Protein AF-W1XSB2-F1 (afdb_monomer)

Radius of gyration: 13.19 Å; Cα contacts (8 Å, |Δi|>4): 137; chains: 1; bounding box: 30×33×30 Å

Structure (mmCIF, N/CA/C/O backbone):
data_AF-W1XSB2-F1
#
_entry.id   AF-W1XSB2-F1
#
loop_
_atom_site.group_PDB
_atom_site.id
_atom_site.type_symbol
_atom_site.label_atom_id
_atom_site.label_alt_id
_atom_site.label_comp_id
_atom_site.label_asym_id
_atom_site.label_entity_id
_atom_site.label_seq_id
_atom_site.pdbx_PDB_ins_code
_atom_site.Cartn_x
_atom_site.Cartn_y
_atom_site.Cartn_z
_atom_site.occupancy
_atom_site.B_iso_or_equiv
_atom_site.auth_seq_id
_atom_site.auth_comp_id
_atom_site.auth_asym_id
_atom_site.auth_atom_id
_atom_site.pdbx_PDB_model_num
ATOM 1 N N . HIS A 1 1 ? -3.138 -6.391 -9.476 1.00 92.19 1 HIS A N 1
ATOM 2 C CA . HIS A 1 1 ? -3.387 -7.376 -8.398 1.00 92.19 1 HIS A CA 1
ATOM 3 C C . HIS A 1 1 ? -4.804 -7.172 -7.897 1.00 92.19 1 HIS A C 1
ATOM 5 O O . HIS A 1 1 ? -5.297 -6.056 -8.013 1.00 92.19 1 HIS A O 1
ATOM 11 N N . MET A 1 2 ? -5.439 -8.203 -7.344 1.00 97.44 2 MET A N 1
ATOM 12 C CA . MET A 1 2 ? -6.733 -8.069 -6.667 1.00 97.44 2 MET A CA 1
ATOM 13 C C . MET A 1 2 ? -6.532 -8.361 -5.184 1.00 97.44 2 MET A C 1
ATOM 15 O O . MET A 1 2 ? -6.034 -9.433 -4.835 1.00 97.44 2 MET A O 1
ATOM 19 N N . VAL A 1 3 ? -6.866 -7.402 -4.325 1.00 98.56 3 VAL A N 1
ATOM 20 C CA . VAL A 1 3 ? -6.684 -7.506 -2.876 1.00 98.56 3 VAL A CA 1
ATOM 21 C C . VAL A 1 3 ? -8.038 -7.426 -2.190 1.00 98.56 3 VAL A C 1
ATOM 23 O O . VAL A 1 3 ? -8.835 -6.554 -2.506 1.00 98.56 3 VAL A O 1
ATOM 26 N N . MET A 1 4 ? -8.285 -8.319 -1.236 1.00 98.56 4 MET A N 1
ATOM 27 C CA . MET A 1 4 ? -9.440 -8.243 -0.344 1.00 98.56 4 MET A CA 1
ATOM 28 C C . MET A 1 4 ? -8.952 -8.140 1.094 1.00 98.56 4 MET A C 1
ATOM 30 O O . MET A 1 4 ? -8.183 -8.998 1.543 1.00 98.56 4 MET A O 1
ATOM 34 N N . ILE A 1 5 ? -9.398 -7.123 1.827 1.00 98.62 5 ILE A N 1
ATOM 35 C CA . ILE A 1 5 ? -9.096 -7.025 3.254 1.00 98.62 5 ILE A CA 1
ATOM 36 C C . ILE A 1 5 ? -9.919 -8.077 3.990 1.00 98.62 5 ILE A C 1
ATOM 38 O O . ILE A 1 5 ? -11.145 -8.105 3.933 1.00 98.62 5 ILE A O 1
ATOM 42 N N . PHE A 1 6 ? -9.221 -8.969 4.679 1.00 97.94 6 PHE A N 1
ATOM 43 C CA . PHE A 1 6 ? -9.798 -10.113 5.375 1.00 97.94 6 PHE A CA 1
ATOM 44 C C . PHE A 1 6 ? -9.861 -9.902 6.892 1.00 97.94 6 PHE A C 1
ATOM 46 O O . PHE A 1 6 ? -10.645 -10.559 7.574 1.00 97.94 6 PHE A O 1
ATOM 53 N N . ARG A 1 7 ? -9.025 -9.012 7.442 1.00 98.12 7 ARG A N 1
ATOM 54 C CA . ARG A 1 7 ? -8.976 -8.748 8.880 1.00 98.12 7 ARG A CA 1
ATOM 55 C C . ARG A 1 7 ? -8.505 -7.333 9.195 1.00 98.12 7 ARG A C 1
ATOM 57 O O . ARG A 1 7 ? -7.468 -6.905 8.691 1.00 98.12 7 ARG A O 1
ATOM 64 N N . GLY A 1 8 ? -9.201 -6.708 10.140 1.00 98.06 8 GLY A N 1
ATOM 65 C CA . GLY A 1 8 ? -8.837 -5.431 10.743 1.00 98.06 8 GLY A CA 1
ATOM 66 C C . GLY A 1 8 ? -8.985 -4.262 9.774 1.00 98.06 8 GLY A C 1
ATOM 67 O O . GLY A 1 8 ? -9.869 -4.292 8.910 1.00 98.06 8 GLY A O 1
ATOM 68 N N . LYS A 1 9 ? -8.154 -3.232 9.955 1.00 98.31 9 LYS A N 1
ATOM 69 C CA . LYS A 1 9 ? -8.225 -1.957 9.230 1.00 98.31 9 LYS A CA 1
ATOM 70 C C . LYS A 1 9 ? -6.882 -1.237 9.177 1.00 98.31 9 LYS A C 1
ATOM 72 O O . LYS A 1 9 ? -6.003 -1.453 10.010 1.00 98.31 9 LYS A O 1
ATOM 77 N N . GLY A 1 10 ? -6.744 -0.342 8.212 1.00 98.19 10 GLY A N 1
ATOM 78 C CA . GLY A 1 10 ? -5.529 0.427 7.992 1.00 98.19 10 GLY A CA 1
ATOM 79 C C . GLY A 1 10 ? -5.701 1.409 6.848 1.00 98.19 10 GLY A C 1
ATOM 80 O O . GLY A 1 10 ? -6.798 1.912 6.610 1.00 98.19 10 GLY A O 1
ATOM 81 N N . GLN A 1 11 ? -4.612 1.661 6.135 1.00 98.44 11 GLN A N 1
ATOM 82 C CA . GLN A 1 11 ? -4.609 2.497 4.943 1.00 98.44 11 GLN A CA 1
ATOM 83 C C . GLN A 1 11 ? -3.835 1.845 3.806 1.00 98.44 11 GLN A C 1
ATOM 85 O O . GLN A 1 11 ? -2.883 1.090 4.034 1.00 98.44 11 GLN A O 1
ATOM 90 N N . VAL A 1 12 ? -4.215 2.184 2.578 1.00 98.31 12 VAL A N 1
ATOM 91 C CA . VAL A 1 12 ? -3.467 1.858 1.364 1.00 98.31 12 VAL A CA 1
ATOM 92 C C . VAL A 1 12 ? -3.105 3.137 0.618 1.00 98.31 12 VAL A C 1
ATOM 94 O O . VAL A 1 12 ? -3.965 3.973 0.355 1.00 98.31 12 VAL A O 1
ATOM 97 N N . LEU A 1 13 ? -1.828 3.280 0.270 1.00 98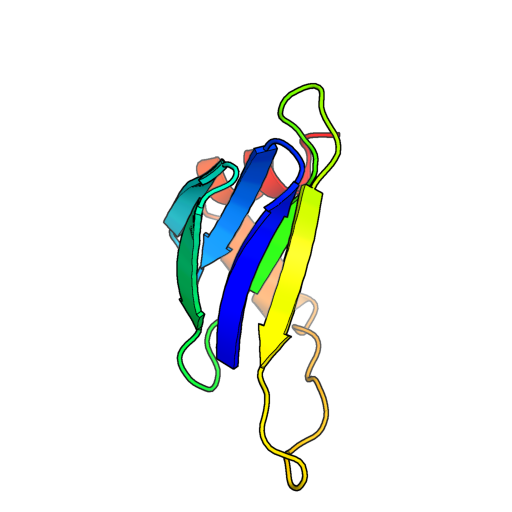.19 13 LEU A N 1
ATOM 98 C CA . LEU A 1 13 ? -1.381 4.181 -0.788 1.00 98.19 13 LEU A CA 1
ATOM 99 C C . LEU A 1 13 ? -1.606 3.474 -2.124 1.00 98.19 13 LEU A C 1
ATOM 101 O O . LEU A 1 13 ? -1.132 2.348 -2.288 1.00 98.19 13 LEU A O 1
ATOM 105 N N . LEU A 1 14 ? -2.295 4.121 -3.062 1.00 97.38 14 LEU A N 1
ATOM 106 C CA . LEU A 1 14 ? -2.530 3.630 -4.417 1.00 97.38 14 LEU A CA 1
ATOM 107 C C . LEU A 1 14 ? -2.277 4.761 -5.420 1.00 97.38 14 LEU A C 1
ATOM 109 O O . LEU A 1 14 ? -3.087 5.667 -5.579 1.00 97.38 14 LEU A O 1
ATOM 113 N N . GLY A 1 15 ? -1.126 4.710 -6.087 1.00 95.81 15 GLY A N 1
ATOM 114 C CA . GLY A 1 15 ? -0.637 5.808 -6.913 1.00 95.81 15 GLY A CA 1
ATOM 115 C C . GLY A 1 15 ? -0.253 6.993 -6.034 1.00 95.81 15 GLY A C 1
ATOM 116 O O . GLY A 1 15 ? 0.748 6.933 -5.321 1.00 95.81 15 GLY A O 1
ATOM 117 N N . ASP A 1 16 ? -1.055 8.048 -6.096 1.00 95.25 16 ASP A N 1
ATOM 118 C CA . ASP A 1 16 ? -0.923 9.294 -5.341 1.00 95.25 16 ASP A CA 1
ATOM 119 C C . ASP A 1 16 ? -2.066 9.524 -4.334 1.00 95.25 16 ASP A C 1
ATOM 121 O O . ASP A 1 16 ? -2.112 10.562 -3.664 1.00 95.25 16 ASP A O 1
ATOM 125 N N . GLU A 1 17 ? -2.957 8.543 -4.183 1.00 96.38 17 GLU A N 1
ATOM 126 C CA . GLU A 1 17 ? -4.092 8.599 -3.270 1.00 96.38 17 GLU A CA 1
ATOM 127 C C . GLU A 1 17 ? -3.913 7.679 -2.065 1.00 96.38 17 GLU A C 1
ATOM 129 O O . GLU A 1 17 ? -3.302 6.613 -2.147 1.00 96.38 17 GLU A O 1
ATOM 134 N N . ILE A 1 18 ? -4.493 8.083 -0.935 1.00 98.19 18 ILE A N 1
ATOM 135 C CA . ILE A 1 18 ? -4.530 7.290 0.293 1.00 98.19 18 ILE A CA 1
ATOM 136 C C . ILE A 1 18 ? -5.984 6.996 0.618 1.00 98.19 18 ILE A C 1
ATOM 138 O O . ILE A 1 18 ? -6.790 7.921 0.731 1.00 98.19 18 ILE A O 1
ATOM 142 N N . HIS A 1 19 ? -6.285 5.720 0.824 1.00 98.25 19 HIS A N 1
ATOM 143 C CA . HIS A 1 19 ? -7.619 5.242 1.161 1.00 98.25 19 HIS A CA 1
ATOM 144 C C . HIS A 1 19 ? -7.588 4.532 2.512 1.00 98.25 19 HIS A C 1
ATOM 146 O O . HIS A 1 19 ? -6.688 3.728 2.772 1.00 98.25 19 HIS A O 1
ATOM 152 N N . ASP A 1 20 ? -8.560 4.838 3.373 1.00 98.31 20 ASP A N 1
ATOM 153 C CA . ASP A 1 20 ? -8.851 4.007 4.542 1.00 98.31 20 ASP A CA 1
ATOM 154 C C . ASP A 1 20 ? -9.447 2.687 4.045 1.00 98.31 20 ASP A C 1
ATOM 156 O O . ASP A 1 20 ? -10.242 2.682 3.106 1.00 98.31 20 ASP A O 1
ATOM 160 N N . VAL A 1 21 ? -9.022 1.578 4.647 1.00 98.44 21 VAL A N 1
ATOM 161 C CA . VAL A 1 21 ? -9.491 0.242 4.272 1.00 98.44 21 VAL A CA 1
ATOM 162 C C . VAL A 1 21 ? -9.827 -0.580 5.504 1.00 98.44 21 VAL A C 1
ATOM 164 O O . VAL A 1 21 ? -9.131 -0.515 6.524 1.00 98.44 21 VAL A O 1
ATOM 167 N N . GLU A 1 22 ? -10.867 -1.392 5.396 1.00 98.62 22 GLU A N 1
ATOM 168 C CA . GLU A 1 22 ? -11.343 -2.289 6.438 1.00 98.62 22 GLU A CA 1
ATOM 169 C C . GLU A 1 22 ? -11.826 -3.627 5.872 1.00 98.62 22 GLU A C 1
ATOM 171 O O . GLU A 1 22 ? -11.862 -3.863 4.667 1.00 98.62 22 GLU A O 1
ATOM 176 N N . THR A 1 23 ? -12.136 -4.562 6.768 1.00 98.44 23 THR A N 1
ATOM 177 C CA . THR A 1 23 ? -12.529 -5.926 6.397 1.00 98.44 23 THR A CA 1
ATOM 178 C C . THR A 1 23 ? -13.733 -5.932 5.454 1.00 98.44 23 THR A C 1
ATOM 180 O O . THR A 1 23 ? -14.781 -5.385 5.776 1.00 98.44 23 THR A O 1
ATOM 183 N N . GLY A 1 24 ? -13.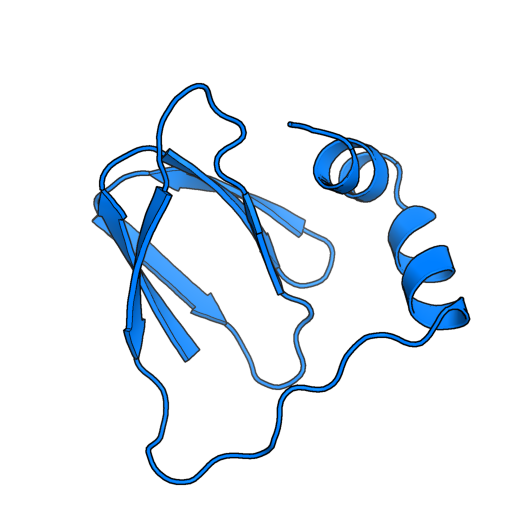601 -6.629 4.323 1.00 98.12 24 GLY A N 1
ATOM 184 C CA . GLY A 1 24 ? -14.613 -6.697 3.268 1.00 98.12 24 GLY A CA 1
ATOM 185 C C . GLY A 1 24 ? -14.298 -5.824 2.053 1.00 98.12 24 GLY A C 1
ATOM 186 O O . GLY A 1 24 ? -14.819 -6.108 0.974 1.00 98.12 24 GLY A O 1
ATOM 187 N N . ASP A 1 25 ? -13.404 -4.842 2.187 1.00 98.50 25 ASP A N 1
ATOM 188 C CA . ASP A 1 25 ? -13.010 -3.993 1.067 1.00 98.50 25 ASP A CA 1
ATOM 189 C C . ASP A 1 25 ? -12.255 -4.775 -0.005 1.00 98.50 25 ASP A C 1
ATOM 191 O O . ASP A 1 25 ? -11.419 -5.643 0.282 1.00 98.50 25 ASP A O 1
ATOM 195 N N . PHE A 1 26 ? -12.531 -4.419 -1.259 1.00 98.25 26 PHE A N 1
ATOM 196 C CA . PHE A 1 26 ? -11.879 -4.968 -2.437 1.00 98.25 26 PHE A CA 1
ATOM 197 C C . PHE A 1 26 ? -11.121 -3.871 -3.180 1.00 98.25 26 PHE A C 1
ATOM 199 O O . PHE A 1 26 ? -11.694 -2.857 -3.571 1.00 98.25 26 PHE A O 1
ATOM 206 N N . ILE A 1 27 ? -9.828 -4.095 -3.390 1.00 98.31 27 ILE A N 1
ATOM 207 C CA . ILE A 1 27 ? -8.906 -3.145 -3.998 1.00 98.31 27 ILE A CA 1
ATOM 208 C C . ILE A 1 27 ? -8.335 -3.762 -5.270 1.00 98.31 27 ILE A C 1
ATOM 210 O O . ILE A 1 27 ? -7.681 -4.811 -5.246 1.00 98.31 27 ILE A O 1
ATOM 214 N N . GLU A 1 28 ? -8.534 -3.075 -6.389 1.00 97.94 28 GLU A N 1
ATOM 215 C CA . GLU A 1 28 ? -7.794 -3.339 -7.614 1.00 97.94 28 GLU A CA 1
ATOM 216 C C . GLU A 1 28 ? -6.514 -2.502 -7.621 1.00 97.94 28 GLU A C 1
ATOM 218 O O . GLU A 1 28 ? -6.544 -1.287 -7.452 1.00 97.94 28 GLU A O 1
ATOM 223 N N . ILE A 1 29 ? -5.376 -3.163 -7.826 1.00 97.94 29 ILE A N 1
ATOM 224 C CA . ILE A 1 29 ? -4.076 -2.505 -7.977 1.00 97.94 29 ILE A CA 1
ATOM 225 C C . ILE A 1 29 ? -3.663 -2.615 -9.445 1.00 97.94 29 ILE A C 1
ATOM 227 O O . ILE A 1 29 ? -3.245 -3.709 -9.860 1.00 97.94 29 ILE A O 1
ATOM 231 N N . PRO A 1 30 ? -3.761 -1.534 -10.239 1.00 96.31 30 PRO A N 1
ATOM 232 C CA . PRO A 1 30 ? -3.335 -1.555 -11.629 1.00 96.31 30 PRO A CA 1
ATOM 233 C C . PRO A 1 30 ? -1.829 -1.813 -11.766 1.00 96.31 30 PRO A C 1
ATOM 235 O O . PRO A 1 30 ? -1.032 -1.595 -10.849 1.00 96.31 30 PRO A O 1
ATOM 238 N N . GLY A 1 31 ? -1.421 -2.318 -12.930 1.00 95.50 31 GLY A N 1
ATOM 239 C CA . GLY A 1 31 ? -0.012 -2.582 -13.213 1.00 95.50 31 GLY A CA 1
ATOM 240 C C . GLY A 1 31 ? 0.824 -1.301 -13.174 1.00 95.50 31 GLY A C 1
ATOM 241 O O . GLY A 1 31 ? 0.409 -0.275 -13.704 1.00 95.50 31 GLY A O 1
ATOM 242 N N . LYS A 1 32 ? 2.030 -1.383 -12.595 1.00 93.88 32 LYS A N 1
ATOM 243 C CA . LYS A 1 32 ? 2.979 -0.261 -12.427 1.00 93.88 32 LYS A CA 1
ATOM 244 C C . LYS A 1 32 ? 2.497 0.877 -11.512 1.00 93.88 32 LYS A C 1
ATOM 246 O O . LYS A 1 32 ? 3.178 1.893 -11.420 1.00 93.88 32 LYS A O 1
ATOM 251 N N . THR A 1 33 ? 1.383 0.707 -10.805 1.00 96.56 33 THR A N 1
ATOM 252 C CA . THR A 1 33 ? 0.929 1.663 -9.791 1.00 96.56 33 THR A CA 1
ATOM 253 C C . THR A 1 33 ? 1.720 1.473 -8.499 1.00 96.56 33 THR A C 1
ATOM 255 O O . THR A 1 33 ? 1.846 0.348 -8.010 1.00 96.56 33 THR A O 1
ATOM 258 N N . ILE A 1 34 ? 2.247 2.561 -7.930 1.00 97.12 34 ILE A N 1
ATOM 259 C CA . ILE A 1 34 ? 2.873 2.556 -6.599 1.00 97.12 34 ILE A CA 1
ATOM 260 C C . ILE A 1 34 ? 1.819 2.139 -5.579 1.00 97.12 34 ILE A C 1
ATOM 262 O O . ILE A 1 34 ? 0.716 2.676 -5.590 1.00 97.12 34 ILE A O 1
ATOM 266 N N . HIS A 1 35 ? 2.132 1.181 -4.711 1.00 97.75 35 HIS A N 1
ATOM 267 C CA . HIS A 1 35 ? 1.191 0.773 -3.678 1.00 97.75 35 HIS A CA 1
ATOM 268 C C . HIS A 1 35 ? 1.875 0.303 -2.401 1.00 97.75 35 HIS A C 1
ATOM 270 O O . HIS A 1 35 ? 2.909 -0.366 -2.442 1.00 97.75 35 HIS A O 1
ATOM 276 N N . GLN A 1 36 ? 1.276 0.637 -1.260 1.00 97.81 36 GLN A N 1
ATOM 277 C CA . GLN A 1 36 ? 1.733 0.205 0.059 1.00 97.81 36 GLN A CA 1
ATOM 278 C C . GLN A 1 36 ? 0.555 0.136 1.028 1.00 97.81 36 GLN A C 1
ATOM 280 O O . GLN A 1 36 ? -0.241 1.064 1.093 1.00 97.81 36 GLN A O 1
ATOM 285 N N . PHE A 1 37 ? 0.480 -0.934 1.819 1.00 97.81 37 PHE A N 1
ATOM 286 C CA . PHE A 1 37 ? -0.481 -1.070 2.914 1.00 97.81 37 PHE A CA 1
ATOM 287 C C . PHE A 1 37 ? 0.190 -0.746 4.251 1.00 97.81 37 PHE A C 1
ATOM 289 O O . PHE A 1 37 ? 1.332 -1.152 4.482 1.00 97.81 37 PHE A O 1
ATOM 296 N N . ARG A 1 38 ? -0.527 -0.062 5.146 1.00 97.69 38 ARG A N 1
ATOM 297 C CA . ARG A 1 38 ? -0.087 0.217 6.519 1.00 97.69 38 ARG A CA 1
ATOM 298 C C . ARG A 1 38 ? -1.183 -0.095 7.527 1.00 97.69 38 ARG A C 1
ATOM 300 O O . ARG A 1 38 ? -2.338 0.272 7.343 1.00 97.69 38 ARG A O 1
ATOM 307 N N . ALA A 1 39 ? -0.791 -0.737 8.621 1.00 97.69 39 ALA A N 1
ATOM 308 C CA . ALA A 1 39 ? -1.636 -1.027 9.777 1.00 97.69 39 ALA A CA 1
ATOM 309 C C . ALA A 1 39 ? -1.609 0.141 10.788 1.00 97.69 39 ALA A C 1
ATOM 311 O O . ALA A 1 39 ? -1.289 -0.040 11.955 1.00 97.69 39 ALA A O 1
ATOM 312 N N . ASN A 1 40 ? -1.900 1.357 10.321 1.00 97.44 40 ASN A N 1
ATOM 313 C CA . ASN A 1 40 ? -1.711 2.620 11.054 1.00 97.44 40 ASN A CA 1
ATOM 314 C C . ASN A 1 40 ? -3.015 3.181 11.665 1.00 97.44 40 ASN A C 1
ATOM 316 O O . ASN A 1 40 ? -3.117 4.367 11.976 1.00 97.44 40 ASN A O 1
ATOM 320 N N . LYS A 1 41 ? -4.052 2.345 11.800 1.00 96.81 41 LYS A N 1
ATOM 321 C CA . LYS A 1 41 ? -5.383 2.732 12.314 1.00 96.81 41 LYS A CA 1
ATOM 322 C C . LYS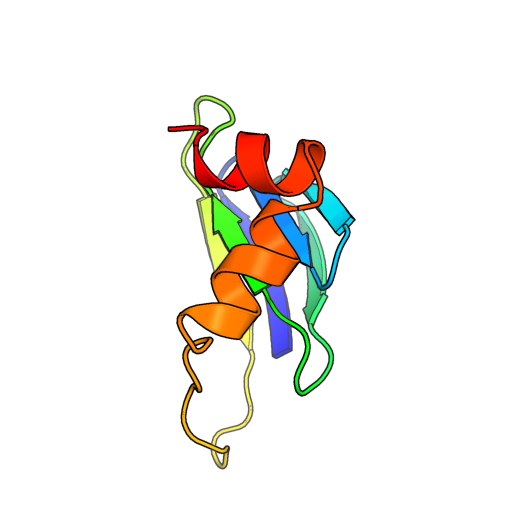 A 1 41 ? -5.746 2.018 13.621 1.00 96.81 41 LYS A C 1
ATOM 324 O O . LYS A 1 41 ? -6.923 1.808 13.913 1.00 96.81 41 LYS A O 1
ATOM 329 N N . GLY A 1 42 ? -4.730 1.661 14.412 1.00 96.00 42 GLY A N 1
ATOM 330 C CA . GLY A 1 42 ? -4.891 1.037 15.731 1.00 96.00 42 GLY A CA 1
ATOM 331 C C . GLY A 1 42 ? -5.364 -0.420 15.693 1.00 96.00 42 GLY A C 1
ATOM 332 O O . GLY A 1 42 ? -5.932 -0.896 16.671 1.00 96.00 42 GLY A O 1
ATOM 333 N N . ASP A 1 43 ? -5.160 -1.110 14.571 1.00 96.06 43 ASP A N 1
ATOM 334 C CA . ASP A 1 43 ? -5.480 -2.526 14.378 1.00 96.06 43 ASP A CA 1
ATOM 335 C C . ASP A 1 43 ? -4.484 -3.150 13.385 1.00 96.06 43 ASP A C 1
ATOM 337 O O . ASP A 1 43 ? -3.701 -2.445 12.750 1.00 96.06 43 ASP A O 1
ATOM 341 N N . TYR A 1 44 ? -4.509 -4.471 13.242 1.00 95.62 44 TYR A N 1
ATOM 342 C CA . TYR A 1 44 ? -3.787 -5.182 12.194 1.00 95.62 44 TYR A CA 1
ATOM 343 C C . TYR A 1 44 ? -4.450 -4.981 10.829 1.00 95.62 44 TYR A C 1
ATOM 345 O O . TYR A 1 44 ? -5.653 -4.7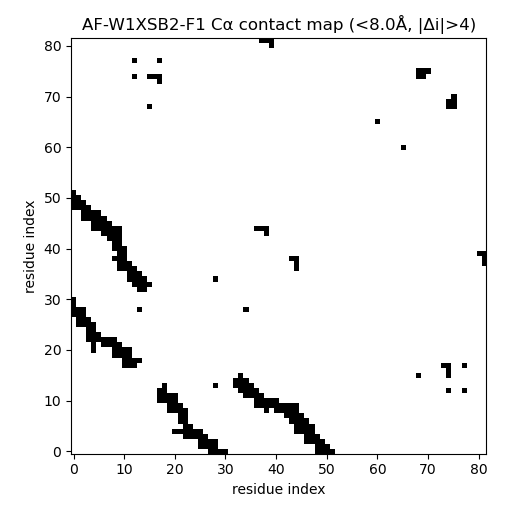53 10.738 1.00 95.62 44 TYR A O 1
ATOM 353 N N . ILE A 1 45 ? -3.679 -5.189 9.759 1.00 97.62 45 ILE A N 1
ATOM 354 C CA . ILE A 1 45 ? -4.222 -5.373 8.412 1.00 97.62 45 ILE A CA 1
ATOM 355 C C . ILE A 1 45 ? -3.863 -6.770 7.904 1.00 97.62 45 ILE A C 1
ATOM 357 O O . ILE A 1 45 ? -2.695 -7.121 7.738 1.00 97.62 45 ILE A O 1
ATOM 361 N N . GLY A 1 46 ? -4.880 -7.601 7.705 1.00 98.12 46 GLY A N 1
ATOM 362 C CA . GLY A 1 46 ? -4.757 -8.902 7.060 1.00 98.12 46 GLY A CA 1
ATOM 363 C C . GLY A 1 46 ? -5.521 -8.882 5.748 1.00 98.12 46 GLY A C 1
ATOM 364 O O . GLY A 1 46 ? -6.682 -8.484 5.724 1.00 98.12 46 GLY A O 1
ATOM 365 N N . PHE A 1 47 ? -4.892 -9.315 4.660 1.00 98.44 47 PHE A N 1
ATOM 366 C CA . PHE A 1 47 ? -5.512 -9.301 3.339 1.00 98.44 47 PHE A CA 1
ATOM 367 C C . PHE A 1 47 ? -5.137 -10.527 2.512 1.00 98.44 47 PHE A C 1
ATOM 369 O O . PHE A 1 47 ? -4.060 -11.108 2.662 1.00 98.44 47 PHE A O 1
ATOM 376 N N . LEU A 1 48 ? -6.046 -10.904 1.618 1.00 98.44 48 LEU A N 1
ATOM 377 C CA . LEU A 1 48 ? -5.822 -11.897 0.578 1.00 98.44 48 LEU A CA 1
ATOM 378 C C . LEU A 1 48 ? -5.366 -11.163 -0.681 1.00 98.44 48 LEU A C 1
ATOM 380 O O . LEU A 1 48 ? -6.003 -10.195 -1.088 1.00 98.44 48 LEU A O 1
ATOM 384 N N . CYS A 1 49 ? -4.268 -11.608 -1.290 1.00 98.19 49 CYS A N 1
ATOM 385 C CA . CYS A 1 49 ? -3.702 -10.983 -2.484 1.00 98.19 49 CYS A CA 1
ATOM 386 C C . CYS A 1 49 ? -3.638 -11.998 -3.625 1.00 98.19 49 CYS A C 1
ATOM 388 O O . CYS A 1 49 ? -2.853 -12.948 -3.583 1.00 98.19 49 CYS A O 1
ATOM 390 N N . LEU A 1 50 ? -4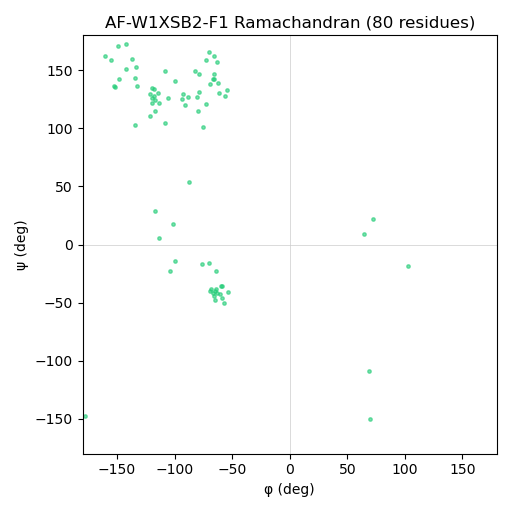.469 -11.786 -4.643 1.00 98.00 50 LEU A N 1
ATOM 391 C CA . LEU A 1 50 ? -4.475 -12.572 -5.865 1.00 98.00 50 LEU A CA 1
ATOM 392 C C . LEU A 1 50 ? -3.597 -11.898 -6.924 1.00 98.00 50 LEU A C 1
ATOM 394 O O . LEU A 1 50 ? -3.780 -10.730 -7.293 1.00 98.00 50 LEU A O 1
ATOM 398 N N . VAL A 1 51 ? -2.643 -12.673 -7.429 1.00 97.56 51 VAL A N 1
ATOM 399 C CA . VAL A 1 51 ? -1.694 -12.281 -8.471 1.00 97.56 51 VAL A CA 1
ATOM 400 C C . VAL A 1 51 ? -1.532 -13.412 -9.477 1.00 97.56 51 VAL A C 1
ATOM 402 O O . VAL A 1 51 ? -1.795 -14.574 -9.166 1.00 97.56 51 VAL A O 1
ATOM 405 N N . ASN A 1 52 ? -1.053 -13.078 -10.672 1.00 97.31 52 ASN A N 1
ATOM 406 C CA . ASN A 1 52 ? -0.713 -14.082 -11.673 1.00 97.31 52 ASN A CA 1
ATOM 407 C C . ASN A 1 52 ? 0.473 -14.943 -11.205 1.00 97.31 52 ASN A C 1
ATOM 409 O O . ASN A 1 52 ? 1.386 -14.465 -10.515 1.00 97.31 52 ASN A O 1
ATOM 413 N N . GLN A 1 53 ? 0.455 -16.217 -11.609 1.00 97.25 53 GLN A N 1
ATOM 414 C CA . GLN A 1 53 ? 1.558 -17.152 -11.376 1.00 97.25 53 GLN A CA 1
ATOM 415 C C . GLN A 1 53 ? 2.816 -16.712 -12.132 1.00 97.25 53 GLN A C 1
ATOM 417 O O . GLN A 1 53 ? 3.889 -16.648 -11.537 1.00 97.25 53 GLN A O 1
ATOM 422 N N . ASP A 1 54 ? 2.662 -16.370 -13.413 1.00 97.38 54 ASP A N 1
ATOM 423 C CA . ASP A 1 54 ? 3.704 -15.737 -14.218 1.00 97.38 54 ASP A CA 1
ATOM 424 C C . ASP A 1 54 ? 3.580 -14.210 -14.115 1.00 97.38 54 ASP A C 1
ATOM 426 O O . ASP A 1 54 ? 2.520 -13.643 -14.404 1.00 97.38 54 ASP A O 1
ATOM 430 N N . ARG A 1 55 ? 4.634 -13.550 -13.623 1.00 96.44 55 ARG A N 1
ATOM 431 C CA . ARG A 1 55 ? 4.673 -12.097 -13.413 1.00 96.44 55 ARG A CA 1
ATOM 432 C C . ARG A 1 55 ? 6.098 -11.564 -13.315 1.00 96.44 55 ARG A C 1
ATOM 434 O O . ARG A 1 55 ? 7.045 -12.296 -13.022 1.00 96.44 55 ARG A O 1
ATOM 441 N N . ASP A 1 56 ? 6.230 -10.258 -13.499 1.00 95.31 56 ASP A N 1
ATOM 442 C CA . ASP A 1 56 ? 7.481 -9.539 -13.317 1.00 95.31 56 ASP A CA 1
ATOM 443 C C . ASP A 1 56 ? 7.903 -9.439 -11.840 1.00 95.31 56 ASP A C 1
ATOM 445 O O . ASP A 1 56 ? 7.150 -9.716 -10.901 1.00 95.31 56 ASP A O 1
ATOM 449 N N . LYS A 1 57 ? 9.171 -9.071 -11.630 1.00 95.00 57 LYS A N 1
ATOM 450 C CA . LYS A 1 57 ? 9.716 -8.835 -10.291 1.00 95.00 57 LYS A CA 1
ATOM 451 C C . LYS A 1 57 ? 9.294 -7.463 -9.782 1.00 95.00 57 LYS A C 1
ATOM 453 O O . LYS A 1 57 ? 9.251 -6.499 -10.542 1.00 95.00 57 LYS A O 1
ATOM 458 N N . VAL A 1 58 ? 9.092 -7.378 -8.468 1.00 94.69 58 VAL A N 1
ATOM 459 C CA . VAL A 1 58 ? 8.857 -6.111 -7.769 1.00 94.69 58 VAL A CA 1
ATOM 460 C C . VAL A 1 58 ? 9.995 -5.137 -8.074 1.00 94.69 58 VAL A C 1
ATOM 462 O O . VAL A 1 58 ? 11.171 -5.494 -7.978 1.00 94.69 58 VAL A O 1
ATOM 465 N N . LYS A 1 59 ? 9.629 -3.903 -8.421 1.00 95.62 59 LYS A N 1
ATOM 466 C CA . LYS A 1 59 ? 10.552 -2.780 -8.569 1.00 95.62 59 LYS A CA 1
ATOM 467 C C . LYS A 1 59 ? 10.379 -1.852 -7.380 1.00 95.62 59 LYS A C 1
ATOM 469 O O . LYS A 1 59 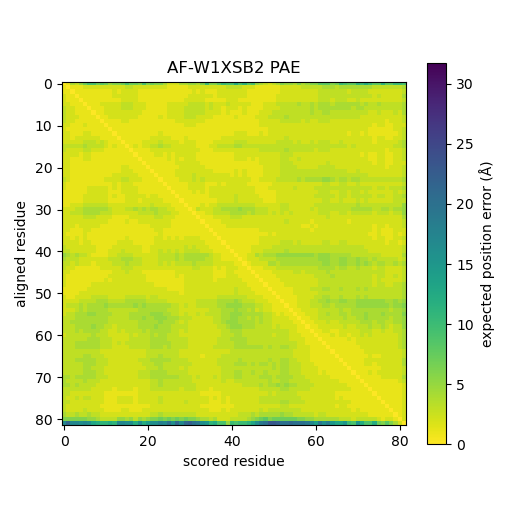? 9.261 -1.445 -7.077 1.00 95.62 59 LYS A O 1
ATOM 474 N N . LEU A 1 60 ? 11.484 -1.559 -6.709 1.00 96.00 60 LEU A N 1
ATOM 475 C CA . LEU A 1 60 ? 11.523 -0.510 -5.701 1.00 96.00 60 LEU A CA 1
ATOM 476 C C . LEU A 1 60 ? 11.708 0.833 -6.400 1.00 96.00 60 LEU A C 1
ATOM 478 O O . LEU A 1 60 ? 12.345 0.894 -7.452 1.00 96.00 60 LEU A O 1
ATOM 482 N N . LEU A 1 61 ? 11.156 1.877 -5.794 1.00 95.75 61 LEU A N 1
ATOM 483 C CA . LEU A 1 61 ? 11.368 3.243 -6.244 1.00 95.75 61 LEU A CA 1
ATOM 484 C C . LEU A 1 61 ? 12.834 3.634 -6.062 1.00 95.75 61 LEU A C 1
ATOM 486 O O . LEU A 1 61 ? 13.471 3.254 -5.072 1.00 95.75 61 LEU A O 1
ATOM 490 N N . SER A 1 62 ? 13.360 4.397 -7.015 1.00 97.38 62 SER A N 1
ATOM 491 C CA . SER A 1 62 ? 14.655 5.049 -6.861 1.00 97.38 62 SER A CA 1
ATOM 492 C C . SER A 1 62 ? 14.592 6.110 -5.750 1.00 97.38 62 SER A C 1
ATOM 494 O O . SER A 1 62 ? 13.503 6.551 -5.364 1.00 97.38 62 SER A O 1
ATOM 496 N N . PRO A 1 63 ? 15.743 6.559 -5.223 1.00 97.50 63 PRO A N 1
ATOM 497 C CA . PRO A 1 63 ? 15.777 7.678 -4.286 1.00 97.50 63 PRO A CA 1
ATOM 498 C C . PRO A 1 63 ? 15.074 8.932 -4.828 1.00 97.50 63 PRO A C 1
ATOM 500 O O . PRO A 1 63 ? 14.325 9.573 -4.099 1.00 97.50 63 PRO A O 1
ATOM 503 N N . GLU A 1 64 ? 15.252 9.255 -6.110 1.00 97.62 64 GLU A N 1
ATOM 504 C CA . GLU A 1 64 ? 14.617 10.410 -6.752 1.00 97.62 64 GLU A CA 1
ATOM 505 C C . GLU A 1 64 ? 13.092 10.254 -6.832 1.00 97.62 64 GLU A C 1
ATOM 507 O O . GLU A 1 64 ? 12.357 11.184 -6.501 1.00 97.62 64 GLU A O 1
ATOM 512 N N . GLU A 1 65 ? 12.604 9.070 -7.215 1.00 95.75 65 GLU A N 1
ATOM 513 C CA . GLU A 1 65 ? 11.168 8.774 -7.261 1.00 95.75 65 GLU A CA 1
ATOM 514 C C . GLU A 1 65 ? 10.533 8.829 -5.862 1.00 95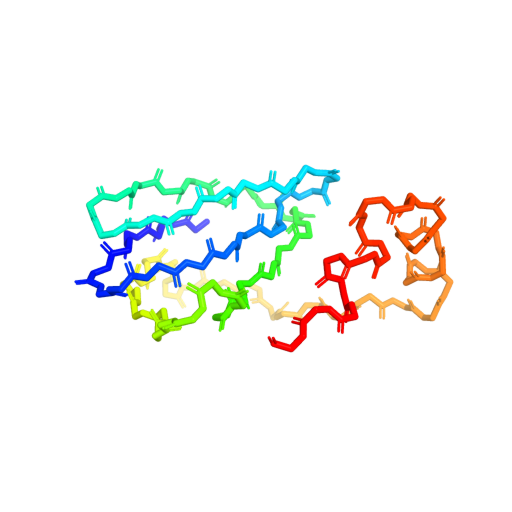.75 65 GLU A C 1
ATOM 516 O O . GLU A 1 65 ? 9.421 9.336 -5.700 1.00 95.75 65 GLU A O 1
ATOM 521 N N . MET A 1 66 ? 11.247 8.361 -4.832 1.00 96.12 66 MET A N 1
ATOM 522 C CA . MET A 1 66 ? 10.806 8.464 -3.438 1.00 96.12 66 MET A CA 1
ATOM 523 C C . MET A 1 66 ? 10.687 9.914 -2.970 1.00 96.12 66 MET A C 1
ATOM 525 O O . MET A 1 66 ? 9.723 10.256 -2.283 1.00 96.12 66 MET A O 1
ATOM 529 N N . GLU A 1 67 ? 11.638 10.774 -3.333 1.00 96.38 67 GLU A N 1
ATOM 530 C CA . GLU A 1 67 ? 11.578 12.196 -2.989 1.00 96.38 67 GLU A CA 1
ATOM 531 C C . GLU A 1 67 ? 10.440 12.911 -3.730 1.00 96.38 67 GLU A C 1
ATOM 533 O O . GLU A 1 67 ? 9.713 13.699 -3.123 1.00 96.38 67 GLU A O 1
ATOM 538 N N . MET A 1 68 ? 10.192 12.573 -5.001 1.00 95.75 68 MET A N 1
ATOM 539 C CA . MET A 1 68 ? 9.015 13.065 -5.730 1.00 95.75 68 MET A CA 1
ATOM 540 C C . MET A 1 68 ? 7.705 12.640 -5.059 1.00 95.75 68 MET A C 1
ATOM 542 O O . MET A 1 68 ? 6.791 13.451 -4.919 1.00 95.75 68 MET A O 1
ATOM 546 N N . LEU A 1 69 ? 7.616 11.390 -4.601 1.00 95.12 69 LEU A N 1
ATOM 547 C CA . LEU A 1 69 ? 6.434 10.873 -3.914 1.00 95.12 69 LEU A CA 1
ATOM 548 C C . LEU A 1 69 ? 6.198 11.588 -2.569 1.00 95.12 69 LEU A C 1
ATOM 550 O O . LEU A 1 69 ? 5.066 11.938 -2.231 1.00 95.12 69 LEU A O 1
ATOM 554 N N . ARG A 1 70 ? 7.273 11.869 -1.821 1.00 95.94 70 ARG A N 1
ATOM 555 C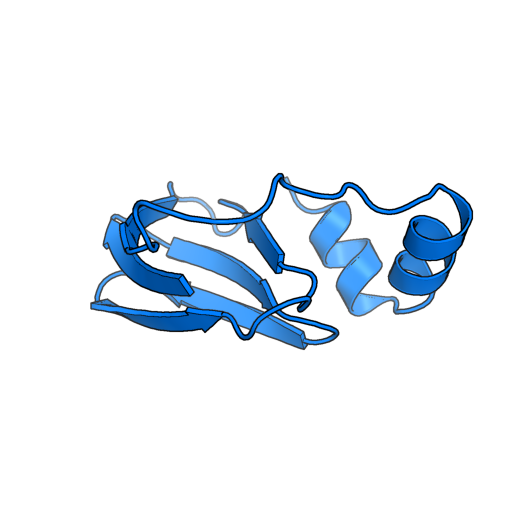 CA . ARG A 1 70 ? 7.245 12.616 -0.548 1.00 95.94 70 ARG A CA 1
ATOM 556 C C . ARG A 1 70 ? 6.931 14.101 -0.702 1.00 95.94 70 ARG A C 1
ATOM 558 O O . ARG A 1 70 ? 6.588 14.742 0.291 1.00 95.94 70 ARG A O 1
ATOM 565 N N . ALA A 1 71 ? 7.026 14.655 -1.909 1.00 96.69 71 ALA A N 1
ATOM 566 C CA . ALA A 1 71 ? 6.644 16.040 -2.160 1.00 96.69 71 ALA A CA 1
ATOM 567 C C . ALA A 1 71 ? 5.141 16.280 -1.923 1.00 96.69 71 ALA A C 1
ATOM 569 O O . ALA A 1 71 ? 4.748 17.409 -1.632 1.00 96.69 71 ALA A O 1
ATOM 570 N N . ASN A 1 72 ? 4.304 15.235 -1.993 1.00 96.62 72 ASN A N 1
ATOM 571 C CA . ASN A 1 72 ? 2.911 15.302 -1.562 1.00 96.62 72 ASN A CA 1
ATOM 572 C C . ASN A 1 72 ? 2.830 15.187 -0.023 1.00 96.62 72 ASN A C 1
ATOM 574 O O . ASN A 1 72 ? 3.123 14.115 0.518 1.00 96.62 72 ASN A O 1
ATOM 578 N N . PRO A 1 73 ? 2.378 16.234 0.701 1.00 96.75 73 PRO A N 1
ATOM 579 C CA . PRO A 1 73 ? 2.348 16.228 2.163 1.00 96.75 73 PRO A CA 1
ATOM 580 C C . PRO A 1 73 ? 1.508 15.096 2.761 1.00 96.75 73 PRO A C 1
ATOM 582 O O . PRO A 1 73 ? 1.896 14.534 3.780 1.00 96.75 73 PRO A O 1
ATOM 585 N N . LYS A 1 74 ? 0.396 14.719 2.110 1.00 96.69 74 LYS A N 1
ATOM 586 C CA . LYS A 1 74 ? -0.460 13.619 2.580 1.00 96.69 74 LYS A CA 1
ATOM 587 C C . LYS A 1 74 ? 0.261 12.279 2.488 1.00 96.69 74 LYS 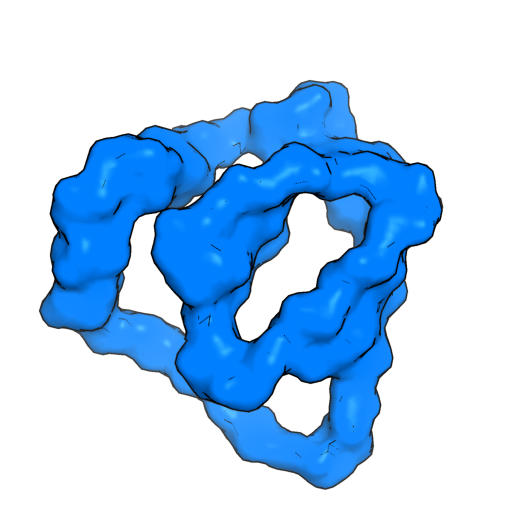A C 1
ATOM 589 O O . LYS A 1 74 ? 0.183 11.471 3.407 1.00 96.69 74 LYS A O 1
ATOM 594 N N . ILE A 1 75 ? 0.990 12.052 1.393 1.00 97.56 75 ILE A N 1
ATOM 595 C CA . ILE A 1 75 ? 1.774 10.826 1.210 1.00 97.56 75 ILE A CA 1
ATOM 596 C C . ILE A 1 75 ? 2.948 10.802 2.179 1.00 97.56 75 ILE A C 1
ATOM 598 O O . ILE A 1 75 ? 3.215 9.764 2.772 1.00 97.56 75 ILE A O 1
ATOM 602 N N . LYS A 1 76 ? 3.611 11.937 2.409 1.00 97.31 76 LYS A N 1
ATOM 603 C CA . LYS A 1 76 ? 4.660 12.030 3.426 1.00 97.31 76 LYS A CA 1
ATOM 604 C C . LYS A 1 76 ? 4.145 11.632 4.813 1.00 97.31 76 LYS A C 1
ATOM 606 O O . LYS A 1 76 ? 4.745 10.768 5.442 1.00 97.31 76 LYS A O 1
ATOM 611 N N . GLU A 1 77 ? 3.019 12.195 5.245 1.00 97.38 77 GLU A N 1
ATOM 612 C CA . GLU A 1 77 ? 2.378 11.839 6.517 1.00 97.38 77 GLU A CA 1
ATOM 613 C C . GLU A 1 77 ? 2.026 10.344 6.569 1.00 97.38 77 GLU A C 1
ATOM 615 O O . GLU A 1 77 ? 2.374 9.655 7.528 1.00 97.38 77 GLU A O 1
ATOM 620 N N . PHE A 1 78 ? 1.433 9.807 5.498 1.00 97.75 78 PHE A N 1
ATOM 621 C CA . PHE A 1 78 ? 1.160 8.374 5.380 1.00 97.75 78 PHE A CA 1
ATOM 622 C C . PHE A 1 78 ? 2.425 7.517 5.450 1.00 97.75 78 PHE A C 1
ATOM 624 O O . PHE A 1 78 ? 2.375 6.427 6.000 1.00 97.75 78 PHE A O 1
ATOM 631 N N . LEU A 1 79 ? 3.562 7.960 4.908 1.00 96.44 79 LEU A N 1
ATOM 632 C CA . LEU A 1 79 ? 4.842 7.242 4.969 1.00 96.44 79 LEU A CA 1
ATOM 633 C C . LEU A 1 79 ? 5.512 7.349 6.349 1.00 96.44 79 LEU A C 1
ATOM 635 O O . LEU A 1 79 ? 6.338 6.504 6.699 1.00 96.44 79 LEU A O 1
ATOM 639 N N . GLU A 1 80 ? 5.093 8.292 7.186 1.00 95.88 80 GLU A N 1
ATOM 640 C CA . GLU A 1 80 ? 5.594 8.497 8.550 1.00 95.88 80 GLU A CA 1
ATOM 641 C C . GLU A 1 80 ? 4.666 7.902 9.636 1.00 95.88 80 GLU A C 1
ATOM 643 O O . GLU A 1 80 ? 5.103 7.687 10.763 1.00 95.88 80 GLU A O 1
ATOM 648 N N . SER A 1 81 ? 3.418 7.547 9.309 1.00 92.12 81 SER A N 1
ATOM 649 C CA . SER A 1 81 ? 2.402 7.085 10.272 1.00 92.12 81 SER A CA 1
ATOM 650 C C . SER A 1 81 ? 2.595 5.642 10.785 1.00 92.12 81 SER A C 1
ATOM 652 O O . SER A 1 81 ? 2.237 4.698 10.084 1.00 92.12 81 SER A O 1
ATOM 654 N N . CYS A 1 82 ? 3.126 5.434 11.993 1.00 68.06 82 CYS A N 1
ATOM 655 C CA . CYS A 1 82 ? 3.272 4.094 12.595 1.00 68.06 82 CYS A CA 1
ATOM 656 C C . CYS A 1 82 ? 1.939 3.381 12.853 1.00 68.06 82 CYS A C 1
ATOM 658 O O . CYS A 1 82 ? 1.073 3.967 13.539 1.00 68.06 82 CYS A O 1
#

InterPro domains:
  IPR011051 RmlC-like cupin domain superfamily [SSF51182] (2-56)
  IPR014710 RmlC-like jelly roll fold [G3DSA:2.60.120.10] (1-82)

Foldseek 3Di:
DKKAWQAAWWWKDWQLDIDTDHHGDIDDHDPPTDMDTDPQPPTDTDMDDDDDPDDDDDDDDDPVRVVVSCVPVVSVCVVVRD

Nearest PDB structures (foldseek):
  3kgz-assembly1_B  TM=9.900E-01  e=5.118E-06  Rhodopseudomonas palustris TIE-1
  3jzv-assembly1_A  TM=9.586E-01  e=1.478E-05  Rhodospirillum rubrum ATCC 11170
  3cew-assembly1_A  TM=7.417E-01  e=7.100E-03  Bacteroides fragilis NCTC 9343
  4q29-assembly1_B  TM=8.276E-01  e=1.501E-02  Photorhabdus laumondii subsp. laumondii TTO1
  1yhf-assembly1_A  TM=9.223E-01  e=5.919E-02  Streptococcus pyogenes M1 GAS

Solvent-accessible surface area (backbone atoms only — not comparable to full-atom values): 4880 Å² total; per-residue (Å²): 73,44,34,34,32,69,34,51,25,23,38,35,40,54,62,94,45,76,42,81,45,40,58,74,42,76,45,81,45,62,87,94,52,51,70,50,78,42,50,51,64,89,38,56,64,39,66,49,76,50,70,69,91,79,71,84,79,91,78,80,76,49,74,67,55,48,52,60,52,44,68,41,65,68,52,33,50,61,75,66,56,104

Mean predicted aligned error: 2.42 Å

Sequence (82 aa):
HMVMIFRGKGQVLLGDEIHDVETGDFIEIPGKTIHQFRANKGDYIGFLCLVNQDRDKVKLLSPEEMEMLRANPKIKEFLESC

Secondary structure (DSSP, 8-state):
-EEEEEEEEEEEEETTEEEEEETT-EEE--TT--EEEE--SSS-EEEEEE--SS-PPP-PPPHHHHHHHHTSHHHHHHHH--

Organism: NCBI:txid408170

pLDDT: mean 96.7, std 3.46, range [68.06, 98.62]